Protein AF-A0A949C282-F1 (afdb_monomer)

pLDDT: mean 83.22, std 12.34, range [46.66, 95.75]

Solvent-accessible surface area (backbone atoms only — not comparable to full-atom values): 9140 Å² total; per-residue (Å²): 143,69,72,64,75,65,57,68,77,63,79,72,78,71,43,74,65,51,56,50,48,54,50,52,52,53,48,51,54,50,52,54,50,32,52,54,32,44,74,75,65,42,50,73,60,22,52,54,52,47,56,53,56,66,42,53,64,28,48,53,52,18,53,49,43,41,53,51,28,53,52,50,20,52,52,50,19,52,52,43,24,52,54,27,51,74,70,70,41,94,58,17,65,57,57,11,50,50,55,23,49,53,41,45,53,55,26,51,50,54,24,55,59,45,54,57,69,82,33,68,69,56,48,52,53,52,48,52,54,50,48,52,51,50,50,52,49,49,50,53,50,54,61,65,46,44,63,60,55,48,52,59,50,54,53,54,52,51,53,56,52,51,56,53,60,58,64,76,76,111

Sequence (170 aa):
MGVVGMLERGGVRHSVSELISIIFYWIGILVSLIIALSIVGLTIVAESLNKITLYLPNVIVAIFVLILGMFISNAIKNTVKTLAVNSGIKQGHVLGKIAETVIIIFTALIALKQLKIHAEVIEVAIAILLASAGLAFALAFGLGCSEIAGKSIYEKIEEIKKDKNYKERR

Structure (mmCIF, N/CA/C/O backbone):
data_AF-A0A949C282-F1
#
_entry.id   AF-A0A949C282-F1
#
loop_
_atom_site.group_PDB
_atom_site.id
_atom_site.type_symbol
_atom_site.label_atom_id
_atom_site.label_alt_id
_atom_site.label_comp_id
_atom_site.label_asym_id
_atom_site.label_entity_id
_atom_site.label_seq_id
_atom_site.pdbx_PDB_ins_code
_atom_site.Cartn_x
_atom_site.Cartn_y
_atom_site.Cartn_z
_atom_site.occupancy
_atom_site.B_iso_or_equiv
_atom_site.auth_seq_id
_atom_site.auth_comp_id
_atom_site.auth_asym_id
_atom_site.auth_atom_id
_atom_site.pdbx_PDB_model_num
ATOM 1 N N . MET A 1 1 ? -33.735 -2.725 -20.125 1.00 46.66 1 MET A N 1
ATOM 2 C CA . MET A 1 1 ? -32.912 -1.763 -20.892 1.00 46.66 1 MET A CA 1
ATOM 3 C C . MET A 1 1 ? -32.152 -0.893 -19.901 1.00 46.66 1 MET A C 1
ATOM 5 O O . MET A 1 1 ? -32.528 0.239 -19.646 1.00 46.66 1 MET A O 1
ATOM 9 N N . GLY A 1 2 ? -31.176 -1.479 -19.213 1.00 52.59 2 GLY A N 1
ATOM 10 C CA . GLY A 1 2 ? -30.558 -0.888 -18.028 1.00 52.59 2 GLY A CA 1
ATOM 11 C C . GLY A 1 2 ? -29.058 -1.101 -18.077 1.00 52.59 2 GLY A C 1
ATOM 12 O O . GLY A 1 2 ? -28.624 -2.137 -18.572 1.00 52.59 2 GLY A O 1
ATOM 13 N N . VAL A 1 3 ? -28.316 -0.100 -17.601 1.00 56.41 3 VAL A N 1
ATOM 14 C CA . VAL A 1 3 ? -26.859 -0.030 -17.358 1.00 56.41 3 VAL A CA 1
ATOM 15 C C . VAL A 1 3 ? -25.901 -0.319 -18.527 1.00 56.41 3 VAL A C 1
ATOM 17 O O . VAL A 1 3 ? -24.880 0.352 -18.626 1.00 56.41 3 VAL A O 1
ATOM 20 N N . VAL A 1 4 ? -26.247 -1.191 -19.476 1.00 57.72 4 VAL A N 1
ATOM 21 C CA . VAL A 1 4 ? -25.428 -1.528 -20.654 1.00 57.72 4 VAL A CA 1
ATOM 22 C C . VAL A 1 4 ? -25.311 -0.336 -21.616 1.00 57.72 4 VAL A C 1
ATOM 24 O O . VAL A 1 4 ? -24.218 -0.018 -22.070 1.00 57.72 4 VAL A O 1
ATOM 27 N N . GLY A 1 5 ? -26.402 0.410 -21.833 1.00 54.97 5 GLY A N 1
ATOM 28 C CA . GLY A 1 5 ? -26.402 1.600 -22.701 1.00 54.97 5 GLY A CA 1
ATOM 29 C C . GLY A 1 5 ? -25.785 2.862 -22.078 1.00 54.97 5 GLY A C 1
ATOM 30 O O . GLY A 1 5 ? -25.509 3.825 -22.790 1.00 54.97 5 GLY A O 1
ATOM 31 N N . MET A 1 6 ? -25.547 2.876 -20.760 1.00 49.69 6 MET A N 1
ATOM 32 C CA . MET A 1 6 ? -24.897 4.005 -20.070 1.00 49.69 6 MET A CA 1
ATOM 33 C C . MET A 1 6 ? -23.373 3.845 -19.992 1.00 49.69 6 MET A C 1
ATOM 35 O O . MET A 1 6 ? -22.675 4.832 -19.788 1.00 49.69 6 MET A O 1
ATOM 39 N N . LEU A 1 7 ? -22.853 2.636 -20.230 1.00 54.50 7 LEU A N 1
ATOM 40 C CA . LEU A 1 7 ? -21.416 2.368 -20.327 1.00 54.50 7 LEU A CA 1
ATOM 41 C C . LEU A 1 7 ? -20.855 2.633 -21.738 1.00 54.50 7 LEU A C 1
ATOM 43 O O . LEU A 1 7 ? -19.678 2.947 -21.882 1.00 54.50 7 LEU A O 1
ATOM 47 N N . GLU A 1 8 ? -21.695 2.583 -22.779 1.00 54.34 8 GLU A N 1
ATOM 48 C CA . GLU A 1 8 ? -21.297 2.853 -24.174 1.00 54.34 8 GLU A CA 1
ATOM 49 C C . GLU A 1 8 ? -21.127 4.343 -24.509 1.00 54.34 8 GLU A C 1
ATOM 51 O O . GLU A 1 8 ? -20.417 4.681 -25.452 1.00 54.34 8 GLU A O 1
ATOM 56 N N . ARG A 1 9 ? -21.719 5.252 -23.724 1.00 49.84 9 ARG A N 1
ATOM 57 C CA . ARG A 1 9 ? -21.596 6.710 -23.928 1.00 49.84 9 ARG A CA 1
ATOM 58 C C . ARG A 1 9 ? -20.381 7.336 -23.233 1.00 49.84 9 ARG A C 1
ATOM 60 O O . ARG A 1 9 ? -20.148 8.529 -23.389 1.00 49.84 9 ARG A O 1
ATOM 67 N N . GLY A 1 10 ? -19.612 6.540 -22.485 1.00 49.28 10 GLY A N 1
ATOM 68 C CA . GLY A 1 10 ? -18.433 6.984 -21.736 1.00 49.28 10 GLY A CA 1
ATOM 69 C C . GLY A 1 10 ? -17.103 6.891 -22.487 1.00 49.28 10 GLY A C 1
ATOM 70 O O . GLY A 1 10 ? -16.084 7.263 -21.920 1.00 49.28 10 GLY A O 1
ATOM 71 N N . GLY A 1 11 ? -17.073 6.382 -23.724 1.00 47.50 11 GLY A N 1
ATOM 72 C CA . GLY A 1 11 ? -15.882 6.460 -24.585 1.00 47.50 11 GLY A CA 1
ATOM 73 C C . GLY A 1 11 ? -14.621 5.738 -24.086 1.00 47.50 11 GLY A C 1
ATOM 74 O O . GLY A 1 11 ? -13.571 5.887 -24.695 1.00 47.50 11 GLY A O 1
ATOM 75 N N . VAL A 1 12 ? -14.695 4.924 -23.028 1.00 51.03 12 VAL A N 1
ATOM 76 C CA . VAL A 1 12 ? -13.593 4.052 -22.597 1.00 51.03 12 VAL A CA 1
ATOM 77 C C . VAL A 1 12 ? -13.950 2.620 -22.966 1.00 51.03 12 VAL A C 1
ATOM 79 O O . VAL A 1 12 ? -14.357 1.806 -22.143 1.00 51.03 12 VAL A O 1
ATOM 82 N N . ARG A 1 13 ? -13.829 2.330 -24.261 1.00 47.22 13 ARG A N 1
ATOM 83 C CA . ARG A 1 13 ? -13.794 0.965 -24.795 1.00 47.22 13 ARG A CA 1
ATOM 84 C C . ARG A 1 13 ? -12.382 0.541 -25.185 1.00 47.22 13 ARG A C 1
ATOM 86 O O . ARG A 1 13 ? -12.229 -0.364 -25.995 1.00 47.22 13 ARG A O 1
ATOM 93 N N . HIS A 1 14 ? -11.362 1.104 -24.540 1.00 50.97 14 HIS A N 1
ATOM 94 C CA . HIS A 1 14 ? -10.109 0.371 -24.443 1.00 50.97 14 HIS A CA 1
ATOM 95 C C . HIS A 1 14 ? -10.355 -0.817 -23.524 1.00 50.97 14 HIS A C 1
ATOM 97 O O . HIS A 1 14 ? -10.354 -0.702 -22.299 1.00 50.97 14 HIS A O 1
ATOM 103 N N . SER A 1 15 ? -10.682 -1.954 -24.139 1.00 62.25 15 SER A N 1
ATOM 104 C CA . SER A 1 15 ? -10.798 -3.228 -23.440 1.00 62.25 15 SER A CA 1
ATOM 105 C C . SER A 1 15 ? -9.529 -3.422 -22.611 1.00 62.25 15 SER A C 1
ATOM 107 O O . SER A 1 15 ? -8.447 -3.055 -23.065 1.00 62.25 15 SER A O 1
ATOM 109 N N . VAL A 1 16 ? -9.617 -4.031 -21.424 1.00 63.78 16 VAL A N 1
ATOM 110 C CA . VAL A 1 16 ? -8.419 -4.384 -20.630 1.00 63.78 16 VAL A CA 1
ATOM 111 C C . VAL A 1 16 ? -7.385 -5.109 -21.508 1.00 63.78 16 VAL A C 1
ATOM 113 O O . VAL A 1 16 ? -6.188 -4.883 -21.381 1.00 63.78 16 VAL A O 1
ATOM 116 N N . SER A 1 17 ? -7.870 -5.885 -22.484 1.00 74.12 17 SER A N 1
ATOM 117 C CA . SER A 1 17 ? -7.068 -6.523 -23.528 1.00 74.12 17 SER A CA 1
ATOM 118 C C . SER A 1 17 ? -6.282 -5.549 -24.418 1.00 74.12 17 SER A C 1
ATOM 120 O O . SER A 1 17 ? -5.132 -5.826 -24.723 1.00 74.12 17 SER A O 1
ATOM 122 N N . GLU A 1 18 ? -6.858 -4.419 -24.824 1.00 74.12 18 GLU A N 1
ATOM 123 C CA . GLU A 1 18 ? -6.206 -3.422 -25.685 1.00 74.12 18 GLU A CA 1
ATOM 124 C C . GLU A 1 18 ? -5.143 -2.624 -24.917 1.00 74.12 18 GLU A C 1
ATOM 126 O O . GLU A 1 18 ? -4.062 -2.356 -25.441 1.00 74.12 18 GLU A O 1
ATOM 131 N N . LEU A 1 19 ? -5.399 -2.341 -23.633 1.00 75.19 19 LEU A N 1
ATOM 132 C CA . LEU A 1 19 ? -4.391 -1.783 -22.727 1.00 75.19 19 LEU A CA 1
ATOM 133 C C . LEU A 1 19 ? -3.223 -2.760 -22.533 1.00 75.19 19 LEU A C 1
ATOM 135 O O . LEU A 1 19 ? -2.062 -2.370 -22.610 1.00 75.19 19 LEU A O 1
ATOM 139 N N . ILE A 1 20 ? -3.509 -4.050 -22.345 1.00 78.81 20 ILE A N 1
ATOM 140 C CA . ILE A 1 20 ? -2.466 -5.079 -22.294 1.00 78.81 20 ILE A CA 1
ATOM 141 C C . ILE A 1 20 ? -1.682 -5.115 -23.617 1.00 78.81 20 ILE A C 1
ATOM 143 O O . ILE A 1 20 ? -0.452 -5.127 -23.596 1.00 78.81 20 ILE A O 1
ATOM 147 N N . SER A 1 21 ? -2.356 -5.067 -24.768 1.00 83.38 21 SER A N 1
ATOM 148 C CA . SER A 1 21 ? -1.702 -5.111 -26.079 1.00 83.38 21 SER A CA 1
ATOM 149 C C . SER A 1 21 ? -0.778 -3.919 -26.320 1.00 83.38 21 SER A C 1
ATOM 151 O O . SER A 1 21 ? 0.345 -4.121 -26.784 1.00 83.38 21 SER A O 1
ATOM 153 N N . ILE A 1 22 ? -1.194 -2.695 -25.970 1.00 82.44 22 ILE A N 1
ATOM 154 C CA . ILE A 1 22 ? -0.337 -1.514 -26.140 1.00 82.44 22 ILE A CA 1
ATOM 155 C C . ILE A 1 22 ? 0.911 -1.608 -25.251 1.00 82.44 22 ILE A C 1
ATOM 157 O O . ILE A 1 22 ? 2.004 -1.261 -25.689 1.00 82.44 22 ILE A O 1
ATOM 161 N N . ILE A 1 23 ? 0.792 -2.170 -24.043 1.00 80.75 23 ILE A N 1
ATOM 162 C CA . ILE A 1 23 ? 1.928 -2.406 -23.141 1.00 80.75 23 ILE A CA 1
ATOM 163 C C . ILE A 1 23 ? 2.925 -3.394 -23.758 1.00 80.75 23 ILE A C 1
ATOM 165 O O . ILE A 1 23 ? 4.119 -3.101 -23.816 1.00 80.75 23 ILE A O 1
ATOM 169 N N . PHE A 1 24 ? 2.454 -4.547 -24.243 1.00 86.56 24 PHE A N 1
ATOM 170 C CA . PHE A 1 24 ? 3.326 -5.543 -24.877 1.00 86.56 24 PHE A CA 1
ATOM 171 C C . PHE A 1 24 ? 4.012 -4.995 -26.133 1.00 86.56 24 PHE A C 1
ATOM 173 O O . PHE A 1 24 ? 5.186 -5.288 -26.357 1.00 86.56 24 PHE A O 1
ATOM 180 N N . TYR A 1 25 ? 3.320 -4.161 -26.913 1.00 87.25 25 TYR A N 1
ATOM 181 C CA . TYR A 1 25 ? 3.898 -3.473 -28.067 1.00 87.25 25 TYR A CA 1
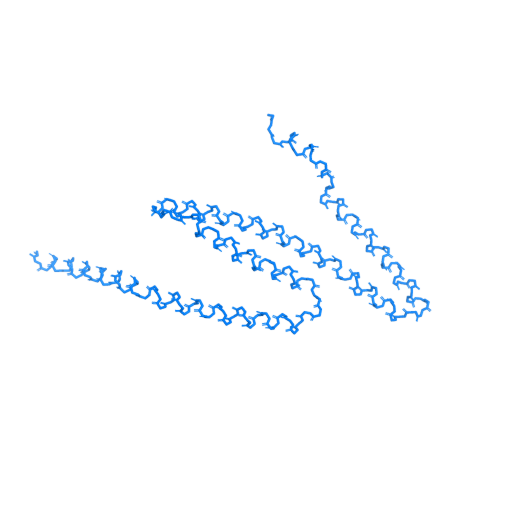ATOM 182 C C . TYR A 1 25 ? 5.075 -2.565 -27.668 1.00 87.25 25 TYR A C 1
ATOM 184 O O . TYR A 1 25 ? 6.164 -2.680 -28.233 1.00 87.25 25 TYR A O 1
ATOM 192 N N . TRP A 1 26 ? 4.899 -1.720 -26.647 1.00 84.81 26 TRP A N 1
ATOM 193 C CA . TRP A 1 26 ? 5.968 -0.850 -26.140 1.00 84.81 26 TRP A CA 1
ATOM 194 C C . TRP A 1 26 ? 7.138 -1.635 -25.533 1.00 84.81 26 TRP A C 1
ATOM 196 O O . TRP A 1 26 ? 8.294 -1.283 -25.772 1.00 84.81 26 TRP A O 1
ATOM 206 N N . ILE A 1 27 ? 6.863 -2.716 -24.792 1.00 86.62 27 ILE A N 1
ATOM 207 C CA . ILE A 1 27 ? 7.905 -3.606 -24.252 1.00 86.62 27 ILE A CA 1
ATOM 208 C C . ILE A 1 27 ? 8.701 -4.246 -25.392 1.00 86.62 27 ILE A C 1
ATOM 210 O O . ILE A 1 27 ? 9.928 -4.255 -25.339 1.00 86.62 27 ILE A O 1
ATOM 214 N N . GLY A 1 28 ? 8.032 -4.738 -26.438 1.00 89.75 28 GLY A N 1
ATOM 215 C CA . GLY A 1 28 ? 8.694 -5.327 -27.602 1.00 89.75 28 GLY A CA 1
ATOM 216 C C . GLY A 1 28 ? 9.654 -4.350 -28.286 1.00 89.75 28 GLY A C 1
ATOM 217 O O . GLY A 1 28 ? 10.797 -4.708 -28.572 1.00 89.75 28 GLY A O 1
ATOM 218 N N . ILE A 1 29 ? 9.227 -3.095 -28.469 1.00 89.50 29 ILE A N 1
ATOM 219 C CA . ILE A 1 29 ? 10.075 -2.023 -29.013 1.00 89.50 29 ILE A CA 1
ATOM 220 C C . ILE A 1 29 ? 11.295 -1.769 -28.120 1.00 89.50 29 ILE A C 1
ATOM 222 O O . ILE A 1 29 ? 12.421 -1.722 -28.616 1.00 89.50 29 ILE A O 1
ATOM 226 N N . LEU A 1 30 ? 11.093 -1.634 -26.807 1.00 88.81 30 LEU A N 1
ATOM 227 C CA . LEU A 1 30 ? 12.174 -1.400 -25.846 1.00 88.81 30 LEU A CA 1
ATOM 228 C C . LEU A 1 30 ? 13.191 -2.545 -25.831 1.00 88.81 30 LEU A C 1
ATOM 230 O O . LEU A 1 30 ? 14.393 -2.296 -25.883 1.00 88.81 30 LEU A O 1
ATOM 234 N N . VAL A 1 31 ? 12.726 -3.795 -25.811 1.00 90.31 31 VAL A N 1
ATOM 235 C CA . VAL A 1 31 ? 13.594 -4.982 -25.826 1.00 90.31 31 VAL A CA 1
ATOM 236 C C . VAL A 1 31 ? 14.406 -5.040 -27.117 1.00 90.31 31 VAL A C 1
ATOM 238 O O . VAL A 1 31 ? 15.620 -5.236 -27.064 1.00 90.31 31 VAL A O 1
ATOM 241 N N . SER A 1 32 ? 13.777 -4.798 -28.270 1.00 90.88 32 SER A N 1
ATOM 242 C CA . SER A 1 32 ? 14.487 -4.733 -29.552 1.00 90.88 32 SER A CA 1
ATOM 243 C C . SER A 1 32 ? 15.568 -3.647 -29.553 1.00 90.88 32 SER A C 1
ATOM 245 O O . SER A 1 32 ? 16.665 -3.867 -30.067 1.00 90.88 32 SER A O 1
ATOM 247 N N . LEU A 1 33 ? 15.284 -2.484 -28.960 1.00 90.44 33 LEU A N 1
ATOM 248 C CA . LEU A 1 33 ? 16.239 -1.384 -28.844 1.00 90.44 33 LEU A CA 1
ATOM 249 C C . LEU A 1 33 ? 17.414 -1.733 -27.916 1.00 90.44 33 LEU A C 1
ATOM 251 O O . LEU A 1 33 ? 18.561 -1.444 -28.249 1.00 90.44 33 LEU A O 1
ATOM 255 N N . ILE A 1 34 ? 17.152 -2.395 -26.784 1.00 89.50 34 ILE A N 1
ATOM 256 C CA . ILE A 1 34 ? 18.182 -2.873 -25.842 1.00 89.50 34 ILE A CA 1
ATOM 257 C C . ILE A 1 34 ? 19.126 -3.864 -26.526 1.00 89.50 34 ILE A C 1
ATOM 259 O O . ILE A 1 34 ? 20.341 -3.770 -26.344 1.00 89.50 34 ILE A O 1
ATOM 263 N N . ILE A 1 35 ? 18.590 -4.790 -27.327 1.00 89.69 35 ILE A N 1
ATOM 264 C CA . ILE A 1 35 ? 19.393 -5.763 -28.079 1.00 89.69 35 ILE A CA 1
ATOM 265 C C . ILE A 1 35 ? 20.274 -5.033 -29.100 1.00 89.69 35 ILE A C 1
ATOM 267 O O . ILE A 1 35 ? 21.479 -5.271 -29.140 1.00 89.69 35 ILE A O 1
ATOM 271 N N . ALA A 1 36 ? 19.709 -4.092 -29.864 1.00 90.31 36 ALA A N 1
ATOM 272 C CA . ALA A 1 36 ? 20.469 -3.294 -30.825 1.00 90.31 36 ALA A CA 1
ATOM 273 C C . ALA A 1 36 ? 21.607 -2.501 -30.152 1.00 90.31 36 ALA A C 1
ATOM 275 O O . ALA A 1 36 ? 22.747 -2.549 -30.609 1.00 90.31 36 ALA A O 1
ATOM 276 N N . LEU A 1 37 ? 21.330 -1.830 -29.030 1.00 89.88 37 LEU A N 1
ATOM 277 C CA . LEU A 1 37 ? 22.331 -1.077 -28.262 1.00 89.88 37 LEU A CA 1
ATOM 278 C C . LEU A 1 37 ? 23.409 -1.977 -27.650 1.00 89.88 37 LEU A C 1
ATOM 280 O O . LEU A 1 37 ? 24.577 -1.593 -27.616 1.00 89.88 37 LEU A O 1
ATOM 284 N N . SER A 1 38 ? 23.030 -3.177 -27.206 1.00 87.25 38 SER A N 1
ATOM 285 C CA . SER A 1 38 ? 23.972 -4.183 -26.704 1.00 87.25 38 SER A CA 1
ATOM 286 C C . SER A 1 38 ? 24.934 -4.648 -27.800 1.00 87.25 38 SER A C 1
ATOM 288 O O . SER A 1 38 ? 26.129 -4.755 -27.546 1.00 87.25 38 SER A O 1
ATOM 290 N N . ILE A 1 39 ? 24.443 -4.858 -29.028 1.00 89.69 39 ILE A N 1
ATOM 291 C CA . ILE A 1 39 ? 25.276 -5.243 -30.183 1.00 89.69 39 ILE A CA 1
ATOM 292 C C . ILE A 1 39 ? 26.242 -4.115 -30.572 1.00 89.69 39 ILE A C 1
ATOM 294 O O . ILE A 1 39 ? 27.391 -4.378 -30.914 1.00 89.69 39 ILE A O 1
ATOM 298 N N . VAL A 1 40 ? 25.801 -2.856 -30.478 1.00 91.56 40 VAL A N 1
ATOM 299 C CA . VAL A 1 40 ? 26.632 -1.662 -30.731 1.00 91.56 40 VAL A CA 1
ATOM 300 C C . VAL A 1 40 ? 27.702 -1.451 -29.640 1.00 91.56 40 VAL A C 1
ATOM 302 O O . VAL A 1 40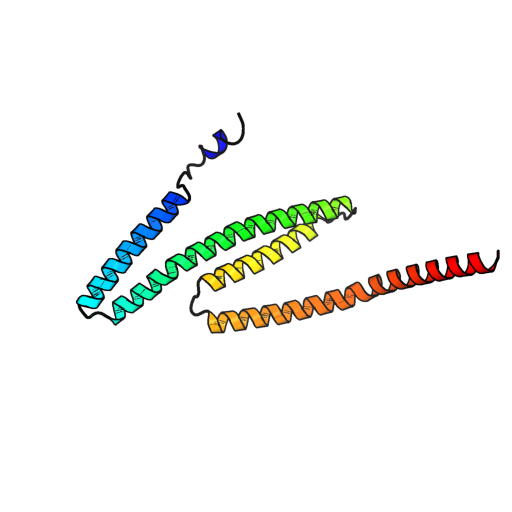 ? 28.617 -0.651 -29.820 1.00 91.56 40 VAL A O 1
ATOM 305 N N . GLY A 1 41 ? 27.634 -2.180 -28.520 1.00 87.56 41 GLY A N 1
ATOM 306 C CA . GLY A 1 41 ? 28.579 -2.069 -27.403 1.00 87.56 41 GLY A CA 1
ATOM 307 C C . GLY A 1 41 ? 28.232 -0.965 -26.398 1.00 87.56 41 GLY A C 1
ATOM 308 O O . GLY A 1 41 ? 29.046 -0.626 -25.542 1.00 87.56 41 GLY A O 1
ATOM 309 N N . LEU A 1 42 ? 27.019 -0.406 -26.463 1.00 88.88 42 LEU A N 1
ATOM 310 C CA . LEU A 1 42 ? 26.519 0.634 -25.557 1.00 88.88 42 LEU A CA 1
ATOM 311 C C . LEU A 1 42 ? 25.840 0.025 -24.315 1.00 88.88 42 LEU A C 1
ATOM 313 O O . LEU A 1 42 ? 24.693 0.330 -23.977 1.00 88.88 42 LEU A O 1
ATOM 317 N N . THR A 1 43 ? 26.559 -0.849 -23.609 1.00 84.50 43 THR A N 1
ATOM 318 C CA . THR A 1 43 ? 26.013 -1.695 -22.531 1.00 84.50 43 THR A CA 1
ATOM 319 C C . THR A 1 43 ? 25.392 -0.889 -21.386 1.00 84.50 43 THR A C 1
ATOM 321 O O . THR A 1 43 ? 24.323 -1.238 -20.896 1.00 84.50 43 THR A O 1
ATOM 324 N N . ILE A 1 44 ? 25.988 0.249 -21.013 1.00 87.12 44 ILE A N 1
ATOM 325 C CA . ILE A 1 44 ? 25.484 1.127 -19.936 1.00 87.12 44 ILE A CA 1
ATOM 326 C C . ILE A 1 44 ? 24.095 1.697 -20.275 1.00 87.12 44 ILE A C 1
ATOM 328 O O . ILE A 1 44 ? 23.204 1.785 -19.422 1.00 87.12 44 ILE A O 1
ATOM 332 N N . VAL A 1 45 ? 23.889 2.078 -21.539 1.00 87.94 45 VAL A N 1
ATOM 333 C CA . VAL A 1 45 ? 22.606 2.616 -22.012 1.00 87.94 45 VAL A CA 1
ATOM 334 C C . VAL A 1 45 ? 21.572 1.494 -22.094 1.00 87.94 45 VAL A C 1
ATOM 336 O O . VAL A 1 45 ? 20.439 1.669 -21.646 1.00 87.94 45 VAL A O 1
ATOM 339 N N . ALA A 1 46 ? 21.976 0.321 -22.591 1.00 87.69 46 ALA A N 1
ATOM 340 C CA . ALA A 1 46 ? 21.134 -0.870 -22.655 1.00 87.69 46 ALA A CA 1
ATOM 341 C C . ALA A 1 46 ? 20.645 -1.313 -21.259 1.00 87.69 46 ALA A C 1
ATOM 343 O O . ALA A 1 46 ? 19.455 -1.567 -21.076 1.00 87.69 46 ALA A O 1
ATOM 344 N N . GLU A 1 47 ? 21.519 -1.324 -20.248 1.00 87.00 47 GLU A N 1
ATOM 345 C CA . GLU A 1 47 ? 21.148 -1.625 -18.858 1.00 87.00 47 GLU A CA 1
ATOM 346 C C . GLU A 1 47 ? 20.171 -0.601 -18.268 1.00 87.00 47 GLU A C 1
ATOM 348 O O . GLU A 1 47 ? 19.220 -0.968 -17.573 1.00 87.00 47 GLU A O 1
ATOM 353 N N . SER A 1 48 ? 20.370 0.686 -18.562 1.00 86.44 48 SER A N 1
ATOM 354 C CA . SER A 1 48 ? 19.470 1.748 -18.097 1.00 86.44 48 SER A CA 1
ATOM 355 C C . SER A 1 48 ? 18.066 1.591 -18.692 1.00 86.44 48 SER A C 1
ATOM 357 O O . SER A 1 48 ? 17.068 1.677 -17.973 1.00 86.44 48 SER A O 1
ATOM 359 N N . LEU A 1 49 ? 17.976 1.273 -19.986 1.00 86.00 49 LEU A N 1
ATOM 360 C CA . LEU A 1 49 ? 16.707 0.980 -20.658 1.00 86.00 49 LEU A CA 1
ATOM 361 C C . LEU A 1 49 ? 16.055 -0.314 -20.156 1.00 86.00 49 LEU A C 1
ATOM 363 O O . LEU A 1 49 ? 14.828 -0.390 -20.062 1.00 86.00 49 LEU A O 1
ATOM 367 N N . ASN A 1 50 ? 16.848 -1.320 -19.782 1.00 87.44 50 ASN A N 1
ATOM 368 C CA . ASN A 1 50 ? 16.332 -2.557 -19.201 1.00 87.44 50 ASN A CA 1
ATOM 369 C C . ASN A 1 50 ? 15.645 -2.294 -17.849 1.00 87.44 50 ASN A C 1
ATOM 371 O O . ASN A 1 50 ? 14.523 -2.744 -17.623 1.00 87.44 50 ASN A O 1
ATOM 375 N N . LYS A 1 51 ? 16.240 -1.458 -16.985 1.00 85.94 51 LYS A N 1
ATOM 376 C CA . LYS A 1 51 ? 15.598 -1.028 -15.727 1.00 85.94 51 LYS A CA 1
ATOM 377 C C . LYS A 1 51 ? 14.249 -0.342 -15.968 1.00 85.94 51 LYS A C 1
ATOM 379 O O . LYS A 1 51 ? 13.290 -0.636 -15.259 1.00 85.94 51 LYS A O 1
ATOM 384 N N . ILE A 1 52 ? 14.155 0.521 -16.983 1.00 84.81 52 ILE A N 1
ATOM 385 C CA . ILE A 1 52 ? 12.897 1.185 -17.374 1.00 84.81 52 ILE A CA 1
ATOM 386 C C . ILE A 1 52 ? 11.871 0.159 -17.881 1.00 84.81 52 ILE A C 1
ATOM 388 O O . ILE A 1 52 ? 10.701 0.207 -17.506 1.00 84.81 52 ILE A O 1
ATOM 392 N N . THR A 1 53 ? 12.309 -0.816 -18.678 1.00 86.50 53 THR A N 1
ATOM 393 C CA . THR A 1 53 ? 11.443 -1.888 -19.195 1.00 86.50 53 THR A CA 1
ATOM 394 C C . THR A 1 53 ? 10.861 -2.734 -18.063 1.00 86.50 53 THR A C 1
ATOM 396 O O . THR A 1 53 ? 9.664 -3.006 -18.049 1.00 86.50 53 THR A O 1
ATOM 399 N N . LEU A 1 54 ? 11.675 -3.086 -17.065 1.00 84.56 54 LEU A N 1
ATOM 400 C CA . LEU A 1 54 ? 11.246 -3.838 -15.881 1.00 84.56 54 LEU A CA 1
ATOM 401 C C . LEU A 1 54 ? 10.402 -3.008 -14.898 1.00 84.56 54 LEU A C 1
ATOM 403 O O . LEU A 1 54 ? 9.733 -3.568 -14.029 1.00 84.56 54 LEU A O 1
ATOM 407 N N . TYR A 1 55 ? 10.404 -1.681 -15.031 1.00 85.81 55 TYR A N 1
ATOM 408 C CA . TYR A 1 55 ? 9.554 -0.779 -14.256 1.00 85.81 55 TYR A CA 1
ATOM 409 C C . TYR A 1 55 ? 8.111 -0.749 -14.778 1.00 85.81 55 TYR A C 1
ATOM 411 O O . TYR A 1 55 ? 7.174 -0.630 -13.990 1.00 85.81 55 TYR A O 1
ATOM 419 N N . LEU A 1 56 ? 7.910 -0.918 -16.089 1.00 86.19 56 LEU A N 1
ATOM 420 C CA . LEU A 1 56 ? 6.592 -0.853 -16.732 1.00 86.19 56 LEU A CA 1
ATOM 421 C C . LEU A 1 56 ? 5.562 -1.837 -16.129 1.00 86.19 56 LEU A C 1
ATOM 423 O O . LEU A 1 56 ? 4.470 -1.391 -15.767 1.00 86.19 56 LEU A O 1
ATOM 427 N N . PRO A 1 57 ? 5.889 -3.133 -15.918 1.00 83.75 57 PRO A N 1
ATOM 428 C CA . PRO A 1 57 ? 5.004 -4.082 -15.238 1.00 83.75 57 PRO A CA 1
ATOM 429 C C . PRO A 1 57 ? 4.598 -3.625 -13.837 1.00 83.75 57 PRO A C 1
ATOM 431 O O . PRO A 1 57 ? 3.448 -3.773 -13.430 1.00 83.75 57 PRO A O 1
ATOM 434 N N . ASN A 1 58 ? 5.530 -3.024 -13.098 1.00 88.44 58 ASN A N 1
ATOM 435 C CA . ASN A 1 58 ? 5.279 -2.566 -11.739 1.00 88.44 58 ASN A CA 1
ATOM 436 C C . ASN A 1 58 ? 4.294 -1.394 -11.693 1.00 88.44 58 ASN A C 1
ATOM 438 O O . ASN A 1 58 ? 3.416 -1.373 -10.834 1.00 88.44 58 ASN A O 1
ATOM 442 N N . VAL A 1 59 ? 4.380 -0.456 -12.639 1.00 88.81 59 VAL A N 1
ATOM 443 C CA . VAL A 1 59 ? 3.416 0.654 -12.750 1.00 88.81 59 VAL A CA 1
ATOM 444 C C . VAL A 1 59 ? 1.995 0.124 -12.924 1.00 88.81 59 VAL A C 1
ATOM 446 O O . VAL A 1 59 ? 1.066 0.618 -12.288 1.00 88.81 59 VAL A O 1
ATOM 449 N N . ILE A 1 60 ? 1.824 -0.919 -13.737 1.00 87.38 60 ILE A N 1
ATOM 450 C CA . ILE A 1 60 ? 0.517 -1.540 -13.980 1.00 87.38 60 ILE A CA 1
ATOM 451 C C . ILE A 1 60 ? -0.030 -2.146 -12.693 1.00 87.38 60 ILE A C 1
ATOM 453 O O . ILE A 1 60 ? -1.177 -1.889 -12.333 1.00 87.38 60 ILE A O 1
ATOM 457 N N . VAL A 1 61 ? 0.798 -2.904 -11.971 1.00 91.25 61 VAL A N 1
ATOM 458 C CA . VAL A 1 61 ? 0.408 -3.478 -10.679 1.00 91.25 61 VAL A CA 1
ATOM 459 C C . VAL A 1 61 ? 0.056 -2.370 -9.679 1.00 91.25 61 VAL A C 1
ATOM 461 O O . VAL A 1 61 ? -0.944 -2.493 -8.980 1.00 91.25 61 VAL A O 1
ATOM 464 N N . ALA A 1 62 ? 0.794 -1.256 -9.649 1.00 91.62 62 ALA A N 1
ATOM 465 C CA . ALA A 1 62 ? 0.507 -0.128 -8.763 1.00 91.62 62 ALA A CA 1
ATOM 466 C C . ALA A 1 62 ? -0.862 0.505 -9.061 1.00 91.62 62 ALA A C 1
ATOM 468 O O . ALA A 1 62 ? -1.669 0.701 -8.153 1.00 91.62 62 ALA A O 1
ATOM 469 N N . ILE A 1 63 ? -1.153 0.773 -10.338 1.00 91.12 63 ILE A N 1
ATOM 470 C CA . ILE A 1 63 ? -2.451 1.300 -10.782 1.00 91.12 63 ILE A CA 1
ATOM 471 C C . ILE A 1 63 ? -3.569 0.312 -10.441 1.00 91.12 63 ILE A C 1
ATOM 473 O O . ILE A 1 63 ? -4.607 0.705 -9.912 1.00 91.12 63 ILE A O 1
ATOM 477 N N . PHE A 1 64 ? -3.351 -0.977 -10.699 1.00 91.94 64 PHE A N 1
ATOM 478 C CA . PHE A 1 64 ? -4.320 -2.023 -10.403 1.00 91.94 64 PHE A CA 1
ATOM 479 C C . PHE A 1 64 ? -4.636 -2.100 -8.905 1.00 91.94 64 PHE A C 1
ATOM 481 O O . PHE A 1 64 ? -5.805 -2.123 -8.521 1.00 91.94 64 PHE A O 1
ATOM 488 N N . VAL A 1 65 ? -3.610 -2.053 -8.051 1.00 94.38 65 VAL A N 1
ATOM 489 C CA . VAL A 1 65 ? -3.769 -2.000 -6.592 1.00 94.38 65 VAL A CA 1
ATOM 490 C C . VAL A 1 65 ? -4.525 -0.744 -6.162 1.00 94.38 65 VAL A C 1
ATOM 492 O O . VAL A 1 65 ? -5.414 -0.855 -5.325 1.00 94.38 65 VAL A O 1
ATOM 495 N N . LEU A 1 66 ? -4.243 0.431 -6.737 1.00 94.50 66 LEU A N 1
ATOM 496 C CA . LEU A 1 66 ? -4.988 1.658 -6.426 1.00 94.50 66 LEU A CA 1
ATOM 497 C C . LEU A 1 66 ? -6.473 1.535 -6.773 1.00 94.50 66 LEU A C 1
ATOM 499 O O . LEU A 1 66 ? -7.322 1.901 -5.960 1.00 94.50 66 LEU A O 1
ATOM 503 N N . ILE A 1 67 ? -6.793 1.003 -7.955 1.00 92.25 67 ILE A N 1
ATOM 504 C CA . ILE A 1 67 ? -8.178 0.782 -8.389 1.00 92.25 67 ILE A CA 1
ATOM 505 C C . ILE A 1 67 ? -8.878 -0.192 -7.436 1.00 92.25 67 ILE A C 1
ATOM 507 O O . ILE A 1 67 ? -9.965 0.105 -6.934 1.00 92.25 67 ILE A O 1
ATOM 511 N N . LEU A 1 68 ? -8.243 -1.330 -7.140 1.00 93.62 68 LEU A N 1
ATOM 512 C CA . LEU A 1 68 ? -8.793 -2.321 -6.219 1.00 93.62 68 LEU A CA 1
ATOM 513 C C . LEU A 1 68 ? -8.964 -1.765 -4.807 1.00 93.62 68 LEU A C 1
ATOM 515 O O . LEU A 1 68 ? -10.011 -1.959 -4.196 1.00 93.62 68 LEU A O 1
ATOM 519 N N . GLY A 1 69 ? -7.977 -1.047 -4.282 1.00 93.62 69 GLY A N 1
ATOM 520 C CA . GLY A 1 69 ? -8.051 -0.480 -2.942 1.00 93.62 69 GLY A CA 1
ATOM 521 C C . GLY A 1 69 ? -9.087 0.633 -2.830 1.00 93.62 69 GLY A C 1
ATOM 522 O O . GLY A 1 69 ? -9.784 0.700 -1.822 1.00 93.62 69 GLY A O 1
ATOM 523 N N . MET A 1 70 ? -9.292 1.443 -3.875 1.00 92.25 70 MET A N 1
ATOM 524 C CA . MET A 1 70 ? -10.420 2.381 -3.933 1.00 92.25 70 MET A CA 1
ATOM 525 C C . MET A 1 70 ? -11.766 1.650 -3.903 1.00 92.25 70 MET A C 1
ATOM 527 O O . MET A 1 70 ? -12.679 2.067 -3.187 1.00 92.25 70 MET A O 1
ATOM 531 N N . PHE A 1 71 ? -11.901 0.547 -4.640 1.00 93.25 71 PHE A N 1
ATOM 532 C CA . PHE A 1 71 ? -13.120 -0.259 -4.624 1.00 93.25 71 PHE A CA 1
ATOM 533 C C . PHE A 1 71 ? -13.384 -0.867 -3.236 1.00 93.25 71 PHE A C 1
ATOM 535 O O . PHE A 1 71 ? -14.470 -0.700 -2.679 1.00 93.25 71 PHE A O 1
ATOM 542 N N . ILE A 1 72 ? -12.368 -1.500 -2.641 1.00 93.88 72 ILE A N 1
ATOM 543 C CA . ILE A 1 72 ? -12.441 -2.118 -1.308 1.00 93.88 72 ILE A CA 1
ATOM 544 C C . ILE A 1 72 ? -12.728 -1.067 -0.231 1.00 93.88 72 ILE A C 1
ATOM 546 O O . ILE A 1 72 ? -13.567 -1.289 0.639 1.00 93.88 72 ILE A O 1
ATOM 550 N N . SER A 1 73 ? -12.080 0.095 -0.303 1.00 93.38 73 SER A N 1
ATOM 551 C CA . SER A 1 73 ? -12.270 1.186 0.652 1.00 93.38 73 SER A CA 1
ATOM 552 C C . SER A 1 73 ? -13.716 1.693 0.666 1.00 93.38 73 SER A C 1
ATOM 554 O O . SER A 1 73 ? -14.335 1.804 1.728 1.00 93.38 73 SER A O 1
ATOM 556 N N . ASN A 1 74 ? -14.304 1.896 -0.517 1.00 91.19 74 ASN A N 1
ATOM 557 C CA . ASN A 1 74 ? -15.709 2.282 -0.645 1.00 91.19 74 ASN A CA 1
ATOM 558 C C . ASN A 1 74 ? -16.664 1.190 -0.141 1.00 91.19 74 ASN A C 1
ATOM 560 O O . ASN A 1 74 ? -17.649 1.495 0.539 1.00 91.19 74 ASN A O 1
ATOM 564 N N . ALA A 1 75 ? -16.373 -0.080 -0.435 1.00 9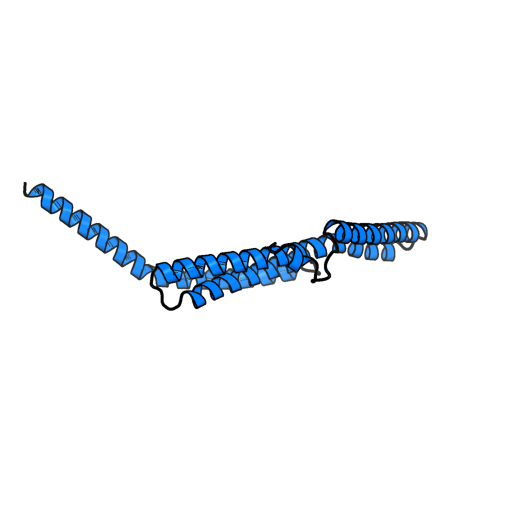2.62 75 ALA A N 1
ATOM 565 C CA . ALA A 1 75 ? -17.165 -1.200 0.062 1.00 92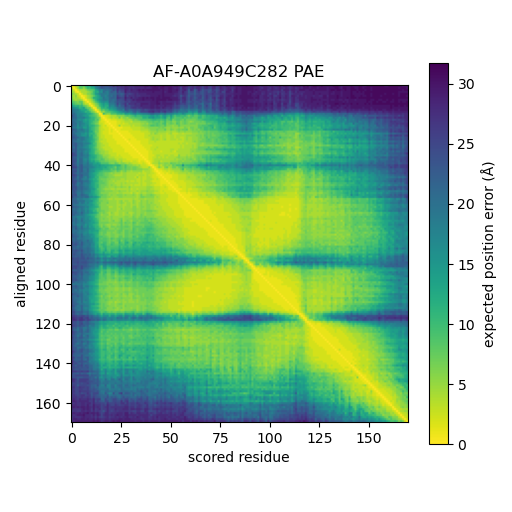.62 75 ALA A CA 1
ATOM 566 C C . ALA A 1 75 ? -17.152 -1.249 1.600 1.00 92.62 75 ALA A C 1
ATOM 568 O O . ALA A 1 75 ? -18.212 -1.311 2.225 1.00 92.62 75 ALA A O 1
ATOM 569 N N . ILE A 1 76 ? -15.973 -1.136 2.221 1.00 94.06 76 ILE A N 1
ATOM 570 C CA . ILE A 1 76 ? -15.832 -1.155 3.682 1.00 94.06 76 ILE A CA 1
ATOM 571 C C . ILE A 1 76 ? -16.517 0.052 4.319 1.00 94.06 76 ILE A C 1
ATOM 573 O O . ILE A 1 76 ? -17.258 -0.116 5.287 1.00 94.06 76 ILE A O 1
ATOM 577 N N . LYS A 1 77 ? -16.357 1.255 3.762 1.00 92.19 77 LYS A N 1
ATOM 578 C CA . LYS A 1 77 ? -17.068 2.453 4.226 1.00 92.19 77 LYS A CA 1
ATOM 579 C C . LYS A 1 77 ? -18.573 2.248 4.296 1.00 92.19 77 LYS A C 1
ATOM 581 O O . LYS A 1 77 ? -19.194 2.607 5.297 1.00 92.19 77 LYS A O 1
ATOM 586 N N . ASN A 1 78 ? -19.159 1.692 3.237 1.00 90.06 78 ASN A N 1
ATOM 587 C CA . ASN A 1 78 ? -20.596 1.467 3.164 1.00 90.06 78 ASN A CA 1
ATOM 588 C C . ASN A 1 78 ? -21.044 0.404 4.168 1.00 90.06 78 ASN A C 1
ATOM 590 O O . ASN A 1 78 ? -22.044 0.608 4.853 1.00 90.06 78 ASN A O 1
ATOM 594 N N . THR A 1 79 ? -20.281 -0.679 4.318 1.00 92.62 79 THR A N 1
ATOM 595 C CA . THR A 1 79 ? -20.537 -1.708 5.334 1.00 92.62 79 THR A CA 1
ATOM 596 C C . THR A 1 79 ? -20.501 -1.115 6.742 1.00 92.62 79 THR A C 1
ATOM 598 O O . THR A 1 79 ? -21.464 -1.258 7.492 1.00 92.62 79 THR A O 1
ATOM 601 N N . VAL A 1 80 ? -19.446 -0.371 7.087 1.00 91.75 80 VAL A N 1
ATOM 602 C CA . VAL A 1 80 ? -19.293 0.267 8.405 1.00 91.75 80 VAL A CA 1
ATOM 603 C C . VAL A 1 80 ? -20.409 1.277 8.663 1.00 91.75 80 VAL A C 1
ATOM 605 O O . VAL A 1 80 ? -20.986 1.290 9.749 1.00 91.75 80 VAL A O 1
ATOM 608 N N . LYS A 1 81 ? -20.768 2.091 7.663 1.00 89.81 81 LYS A N 1
ATOM 609 C CA . LYS A 1 81 ? -21.878 3.044 7.769 1.00 89.81 81 LYS A CA 1
ATOM 610 C C . LYS A 1 81 ? -23.198 2.328 8.065 1.00 89.81 81 LYS A C 1
ATOM 612 O O . LYS A 1 81 ? -23.921 2.759 8.958 1.00 89.81 81 LYS A O 1
ATOM 617 N N . THR A 1 82 ? -23.504 1.251 7.343 1.00 87.81 82 THR A N 1
ATOM 618 C CA . THR A 1 82 ? -24.738 0.473 7.533 1.00 87.81 82 THR A CA 1
ATOM 619 C C . THR A 1 82 ? -24.790 -0.160 8.920 1.00 87.81 82 THR A C 1
ATOM 621 O O . THR A 1 82 ? -25.799 -0.036 9.609 1.00 87.81 82 THR A O 1
ATOM 624 N N . LEU A 1 83 ? -23.689 -0.766 9.373 1.00 88.44 83 LEU A N 1
ATOM 625 C CA . LEU A 1 83 ? -23.596 -1.345 10.715 1.00 88.44 83 LEU A CA 1
ATOM 626 C C . LEU A 1 83 ? -23.790 -0.284 11.805 1.00 88.44 83 LEU A C 1
ATOM 628 O O . LEU A 1 83 ? -24.562 -0.489 12.734 1.00 88.44 83 LEU A O 1
ATOM 632 N N . ALA A 1 84 ? -23.147 0.875 11.672 1.00 87.00 84 ALA A N 1
ATOM 633 C CA . ALA A 1 84 ? -23.242 1.937 12.666 1.00 87.00 84 ALA A CA 1
ATOM 634 C C . ALA A 1 84 ? -24.650 2.552 12.752 1.00 87.00 84 ALA A C 1
ATOM 636 O O . ALA A 1 84 ? -25.119 2.850 13.850 1.00 87.00 84 ALA A O 1
ATOM 637 N N . VAL A 1 85 ? -25.340 2.707 11.617 1.00 84.44 85 VAL A N 1
ATOM 638 C CA . VAL A 1 85 ? -26.739 3.167 11.594 1.00 84.44 85 VAL A CA 1
ATOM 639 C C . VAL A 1 85 ? -27.663 2.132 12.242 1.00 84.44 85 VAL A C 1
ATOM 641 O O . VAL A 1 85 ? -28.495 2.508 13.065 1.00 84.44 85 VAL A O 1
ATOM 644 N N . ASN A 1 86 ? -27.481 0.842 11.941 1.00 84.94 86 ASN A N 1
ATOM 645 C CA . ASN A 1 86 ? -28.270 -0.239 12.542 1.00 84.94 86 ASN A CA 1
ATOM 646 C C . ASN A 1 86 ? -28.067 -0.351 14.063 1.00 84.94 86 ASN A C 1
ATOM 648 O O . ASN A 1 86 ? -29.002 -0.694 14.778 1.00 84.94 86 ASN A O 1
ATOM 652 N N . SER A 1 87 ? -26.882 -0.006 14.569 1.00 81.94 87 SER A N 1
ATOM 653 C CA . SER A 1 87 ? -26.576 0.013 16.007 1.00 81.94 87 SER A CA 1
ATOM 654 C C . SER A 1 87 ? -26.992 1.308 16.725 1.00 81.94 87 SER A C 1
ATOM 656 O O . SER A 1 87 ? -26.612 1.518 17.875 1.00 81.94 87 SER A O 1
ATOM 658 N N . GLY A 1 88 ? -27.733 2.211 16.071 1.00 78.31 88 GLY A N 1
ATOM 659 C CA . GLY A 1 88 ? -28.217 3.459 16.679 1.00 78.31 88 GLY A CA 1
ATOM 660 C C . GLY A 1 88 ? -27.151 4.550 16.860 1.00 78.31 88 GLY A C 1
ATOM 661 O O . GLY A 1 88 ? -27.398 5.557 17.528 1.00 78.31 88 GLY A O 1
ATOM 662 N N . ILE A 1 89 ? -25.967 4.398 16.255 1.00 78.88 89 ILE A N 1
ATOM 663 C CA . ILE A 1 89 ? -24.883 5.382 16.350 1.00 78.88 89 ILE A CA 1
ATOM 664 C C . ILE A 1 89 ? -25.175 6.538 15.386 1.00 78.88 89 ILE A C 1
ATOM 666 O O . ILE A 1 89 ? -25.017 6.420 14.168 1.00 78.88 89 ILE A O 1
ATOM 670 N N . LYS A 1 90 ? -25.534 7.707 15.936 1.00 71.50 90 LYS A N 1
ATOM 671 C CA . LYS A 1 90 ? -25.860 8.931 15.167 1.00 71.50 90 LYS A CA 1
ATOM 672 C C . LYS A 1 90 ? -24.739 9.408 14.222 1.00 71.50 90 LYS A C 1
ATOM 674 O O . LYS A 1 90 ? -25.015 10.157 13.292 1.00 71.50 90 LYS A O 1
ATOM 679 N N . GLN A 1 91 ? -23.491 8.974 14.424 1.00 76.12 91 GLN A N 1
ATOM 680 C CA . GLN A 1 91 ? -22.309 9.372 13.638 1.00 76.12 91 GLN A CA 1
ATOM 681 C C . GLN A 1 91 ? -21.679 8.233 12.813 1.00 76.12 91 GLN A C 1
ATOM 683 O O . GLN A 1 91 ? -20.481 8.254 12.528 1.00 76.12 91 GLN A O 1
ATOM 688 N N . GLY A 1 92 ? -22.468 7.260 12.346 1.00 78.50 92 GLY A N 1
ATOM 689 C CA . GLY A 1 92 ? -21.960 6.169 11.497 1.00 78.50 92 GLY A CA 1
ATOM 690 C C . GLY A 1 92 ? -21.225 6.608 10.220 1.00 78.50 92 GLY A C 1
ATOM 691 O O . GLY A 1 92 ? -20.371 5.885 9.709 1.00 78.50 92 GLY A O 1
ATOM 692 N N . HIS A 1 93 ? -21.490 7.824 9.732 1.00 81.88 93 HIS A N 1
ATOM 693 C CA . HIS A 1 93 ? -20.763 8.401 8.600 1.00 81.88 93 HIS A CA 1
ATOM 694 C C . HIS A 1 93 ? -19.282 8.668 8.913 1.00 81.88 93 HIS A C 1
ATOM 696 O O . HIS A 1 93 ? -18.431 8.427 8.059 1.00 81.88 93 HIS A O 1
ATOM 702 N N . VAL A 1 94 ? -18.970 9.141 10.125 1.00 87.19 94 VAL A N 1
ATOM 703 C CA . VAL A 1 94 ? -17.597 9.478 10.534 1.00 87.19 94 VAL A CA 1
ATOM 704 C C . VAL A 1 94 ? -16.766 8.206 10.677 1.00 87.19 94 VAL A C 1
ATOM 706 O O . VAL A 1 94 ? -15.671 8.135 10.129 1.00 87.19 94 VAL A O 1
ATOM 709 N N . LEU A 1 95 ? -17.318 7.163 11.308 1.00 87.69 95 LEU A N 1
ATOM 710 C CA . LEU A 1 95 ? -16.659 5.856 11.424 1.00 87.69 95 LEU A CA 1
ATOM 711 C C . LEU A 1 95 ? -16.343 5.243 10.054 1.00 87.69 95 LEU A C 1
ATOM 713 O O . LEU A 1 95 ? -15.223 4.790 9.823 1.00 87.69 95 LEU A O 1
ATOM 717 N N . GLY A 1 96 ? -17.306 5.274 9.125 1.00 89.25 96 GLY A N 1
ATOM 718 C CA . GLY A 1 96 ? -17.091 4.779 7.764 1.00 89.25 96 GLY A CA 1
ATOM 719 C C . GLY A 1 96 ? -16.005 5.559 7.017 1.00 89.25 96 GLY A C 1
ATOM 720 O O . GLY A 1 96 ? -15.171 4.957 6.348 1.00 89.25 96 GLY A O 1
ATOM 721 N N . LYS A 1 97 ? -15.973 6.890 7.174 1.00 90.88 97 LYS A N 1
ATOM 722 C CA . LYS A 1 97 ? -14.935 7.777 6.616 1.00 90.88 97 LYS A CA 1
ATOM 723 C C . LYS A 1 97 ? -13.545 7.503 7.193 1.00 90.88 97 LYS A C 1
ATOM 725 O O . LYS A 1 97 ? -12.569 7.536 6.446 1.00 90.88 97 LYS A O 1
ATOM 730 N N . ILE A 1 98 ? -13.436 7.237 8.495 1.00 90.88 98 ILE A N 1
ATOM 731 C CA . ILE A 1 98 ? -12.157 6.889 9.131 1.00 90.88 98 ILE A CA 1
ATOM 732 C C . ILE A 1 98 ? -11.637 5.571 8.548 1.00 90.88 98 ILE A C 1
ATOM 734 O O . ILE A 1 98 ? -10.500 5.526 8.083 1.00 90.88 98 ILE A O 1
ATOM 738 N N . ALA A 1 99 ? -12.480 4.535 8.487 1.00 91.94 99 ALA A N 1
ATOM 739 C CA . ALA A 1 99 ? -12.110 3.244 7.906 1.00 91.94 99 ALA A CA 1
ATOM 740 C C . ALA A 1 99 ? -11.679 3.372 6.432 1.00 91.94 99 ALA A C 1
ATOM 742 O O . ALA A 1 99 ? -10.629 2.859 6.049 1.00 91.94 99 ALA A O 1
ATOM 743 N N . GLU A 1 100 ? -12.446 4.119 5.630 1.00 92.62 100 GLU A N 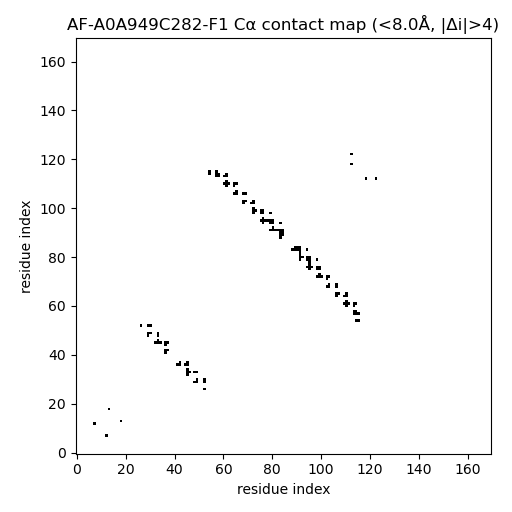1
ATOM 744 C CA . GLU A 1 100 ? -12.120 4.439 4.231 1.00 92.62 100 GLU A CA 1
ATOM 745 C C . GLU A 1 100 ? -10.725 5.064 4.104 1.00 92.62 100 GLU A C 1
ATOM 747 O O . GLU A 1 100 ? -9.903 4.639 3.289 1.00 92.62 100 GLU A O 1
ATOM 752 N N . THR A 1 101 ? -10.457 6.072 4.938 1.00 92.56 101 THR A N 1
ATOM 753 C CA . THR A 1 101 ? -9.216 6.850 4.907 1.00 92.56 101 THR A CA 1
ATOM 754 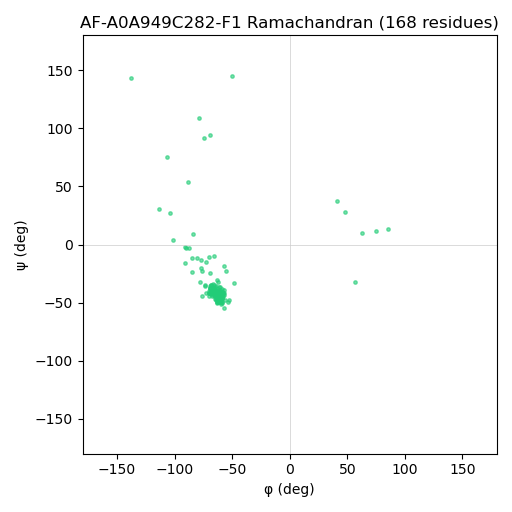C C . THR A 1 101 ? -8.018 5.978 5.255 1.00 92.56 101 THR A C 1
ATOM 756 O O . THR A 1 101 ? -7.007 6.031 4.559 1.00 92.56 101 THR A O 1
ATOM 759 N N . VAL A 1 102 ? -8.143 5.126 6.277 1.00 91.75 102 VAL A N 1
ATOM 760 C CA . VAL A 1 102 ? -7.089 4.172 6.645 1.00 91.75 102 VAL A CA 1
ATOM 761 C C . VAL A 1 102 ? -6.774 3.252 5.465 1.00 91.75 102 VAL A C 1
ATOM 763 O O . VAL A 1 102 ? -5.617 3.143 5.069 1.00 91.75 102 VAL A O 1
ATOM 766 N N . ILE A 1 103 ? -7.786 2.651 4.833 1.00 94.31 103 ILE A N 1
ATOM 767 C CA . ILE A 1 103 ? -7.574 1.730 3.705 1.00 94.31 103 ILE A CA 1
ATOM 768 C C . ILE A 1 103 ? -6.926 2.439 2.512 1.00 94.31 103 ILE A C 1
ATOM 770 O O . ILE A 1 103 ? -6.031 1.874 1.883 1.00 94.31 103 ILE A O 1
ATOM 774 N N . ILE A 1 104 ? -7.339 3.672 2.202 1.00 93.81 104 ILE A N 1
ATOM 775 C CA . ILE A 1 104 ? -6.745 4.457 1.109 1.00 93.81 104 ILE A CA 1
ATOM 776 C C . ILE A 1 104 ? -5.269 4.742 1.387 1.00 93.81 104 ILE A C 1
ATOM 778 O O . ILE A 1 104 ? -4.451 4.558 0.489 1.00 93.81 104 ILE A O 1
ATOM 782 N N . ILE A 1 105 ? -4.916 5.128 2.618 1.00 91.06 105 ILE A N 1
ATOM 783 C CA . ILE A 1 105 ? -3.519 5.358 3.010 1.00 91.06 105 ILE A CA 1
ATOM 784 C C . ILE A 1 105 ? -2.699 4.079 2.808 1.00 91.06 105 ILE A C 1
ATOM 786 O O . ILE A 1 105 ? -1.678 4.111 2.126 1.00 91.06 105 ILE A O 1
ATOM 790 N N . PHE A 1 106 ? -3.164 2.935 3.317 1.00 90.56 106 PHE A N 1
ATOM 791 C CA . PHE A 1 106 ? -2.473 1.653 3.131 1.00 90.56 106 PHE A CA 1
ATOM 792 C C . PHE A 1 106 ? -2.353 1.251 1.657 1.00 90.56 106 PHE A C 1
ATOM 794 O O . PHE A 1 106 ? -1.292 0.810 1.221 1.00 90.56 106 PHE A O 1
ATOM 801 N N . THR A 1 107 ? -3.407 1.448 0.869 1.00 93.88 107 THR A N 1
ATOM 802 C CA . THR A 1 107 ? -3.392 1.164 -0.572 1.00 93.88 107 THR A CA 1
ATOM 803 C C . THR A 1 107 ? -2.360 2.032 -1.289 1.00 93.88 107 THR A C 1
ATOM 805 O O . THR A 1 107 ? -1.579 1.522 -2.092 1.00 93.88 107 THR A O 1
ATOM 808 N N . ALA A 1 108 ? -2.323 3.331 -0.984 1.00 90.44 108 ALA A N 1
ATOM 809 C CA . ALA A 1 108 ? -1.356 4.257 -1.560 1.00 90.44 108 ALA A CA 1
ATOM 810 C C . ALA A 1 108 ? 0.081 3.838 -1.227 1.00 90.44 108 ALA A C 1
ATOM 812 O O . ALA A 1 108 ? 0.940 3.850 -2.104 1.00 90.44 108 ALA A O 1
ATOM 813 N N . LEU A 1 109 ? 0.332 3.385 0.004 1.00 87.94 109 LEU A N 1
ATOM 814 C CA . LEU A 1 109 ? 1.635 2.855 0.400 1.00 87.94 109 LEU A CA 1
ATOM 815 C C . LEU A 1 109 ? 2.020 1.621 -0.416 1.00 87.94 109 LEU A C 1
ATOM 817 O O . LEU A 1 109 ? 3.118 1.579 -0.957 1.00 87.94 109 LEU A O 1
ATOM 821 N N . ILE A 1 110 ? 1.126 0.639 -0.563 1.00 89.75 110 ILE A N 1
ATOM 822 C CA . ILE A 1 110 ? 1.400 -0.567 -1.363 1.00 89.75 110 ILE A CA 1
ATOM 823 C C . ILE A 1 110 ? 1.700 -0.195 -2.824 1.00 89.75 110 ILE A C 1
ATOM 825 O O . ILE A 1 110 ? 2.647 -0.717 -3.411 1.00 89.75 110 ILE A O 1
ATOM 829 N N . ALA A 1 111 ? 0.948 0.746 -3.399 1.00 90.06 111 ALA A N 1
ATOM 830 C CA . ALA A 1 111 ? 1.190 1.235 -4.754 1.00 90.06 111 ALA A CA 1
ATOM 831 C C . ALA A 1 111 ? 2.559 1.928 -4.890 1.00 90.06 111 ALA A C 1
ATOM 833 O O . ALA A 1 111 ? 3.284 1.680 -5.854 1.00 90.06 111 ALA A O 1
ATOM 834 N N . LEU A 1 112 ? 2.949 2.742 -3.903 1.00 87.38 112 LEU A N 1
ATOM 835 C CA . LEU A 1 112 ? 4.273 3.370 -3.846 1.00 87.38 112 LEU A CA 1
ATOM 836 C C . LEU A 1 112 ? 5.399 2.332 -3.748 1.00 87.38 112 LEU A C 1
ATOM 838 O O . LEU A 1 112 ? 6.412 2.475 -4.430 1.00 87.38 112 LEU A O 1
ATOM 842 N N . LYS A 1 113 ? 5.216 1.261 -2.963 1.00 85.81 113 LYS A N 1
ATOM 843 C CA . LYS A 1 113 ? 6.186 0.154 -2.883 1.00 85.81 113 LYS A CA 1
ATOM 844 C C . LYS A 1 113 ? 6.372 -0.525 -4.233 1.00 85.81 113 LYS A C 1
ATOM 846 O O . LYS A 1 113 ? 7.500 -0.801 -4.638 1.00 85.81 113 LYS A O 1
ATOM 851 N N . GLN A 1 114 ? 5.275 -0.755 -4.953 1.00 87.75 114 GLN A N 1
ATOM 852 C CA . GLN A 1 114 ? 5.334 -1.376 -6.269 1.00 87.75 114 GLN A CA 1
ATOM 853 C C . GLN A 1 114 ? 6.156 -0.529 -7.247 1.00 87.75 114 GLN A C 1
ATOM 855 O O . GLN A 1 114 ? 6.931 -1.081 -8.020 1.00 87.75 114 GLN A O 1
ATOM 860 N N . LEU A 1 115 ? 6.067 0.801 -7.162 1.00 86.12 115 LEU A N 1
ATOM 861 C CA . LEU A 1 115 ? 6.848 1.710 -7.999 1.00 86.12 115 LEU A CA 1
ATOM 862 C C . LEU A 1 115 ? 8.364 1.652 -7.734 1.00 86.12 115 LEU A C 1
ATOM 864 O O . LEU A 1 115 ? 9.092 2.200 -8.533 1.00 86.12 115 LEU A O 1
ATOM 868 N N . LYS A 1 116 ? 8.901 0.990 -6.698 1.00 77.06 116 LYS A N 1
ATOM 869 C CA . LYS A 1 116 ? 10.358 0.722 -6.550 1.00 77.06 116 LYS A CA 1
ATOM 870 C C . LYS A 1 116 ? 11.311 1.925 -6.776 1.00 77.06 116 LYS A C 1
ATOM 872 O O . LYS A 1 116 ? 12.468 1.738 -7.157 1.00 77.06 116 LYS A O 1
ATOM 877 N N . ILE A 1 117 ? 10.886 3.165 -6.531 1.00 69.88 117 ILE A N 1
ATOM 878 C CA . ILE A 1 117 ? 11.730 4.359 -6.724 1.00 69.88 117 ILE A CA 1
ATOM 879 C C . ILE A 1 117 ? 12.755 4.439 -5.583 1.00 69.88 117 ILE A C 1
ATOM 881 O O . ILE A 1 117 ? 12.435 4.989 -4.536 1.00 69.88 117 ILE A O 1
ATOM 885 N N . HIS A 1 118 ? 13.956 3.857 -5.763 1.00 56.62 118 HIS A N 1
ATOM 886 C CA . HIS A 1 118 ? 15.068 3.841 -4.781 1.00 56.62 118 HIS A CA 1
ATOM 887 C C . HIS A 1 118 ? 14.591 3.604 -3.338 1.00 56.62 118 HIS A C 1
ATOM 889 O O . HIS A 1 118 ? 15.049 4.219 -2.375 1.00 56.62 118 HIS A O 1
ATOM 895 N N . ALA A 1 119 ? 13.585 2.738 -3.225 1.00 63.66 119 ALA A N 1
ATOM 896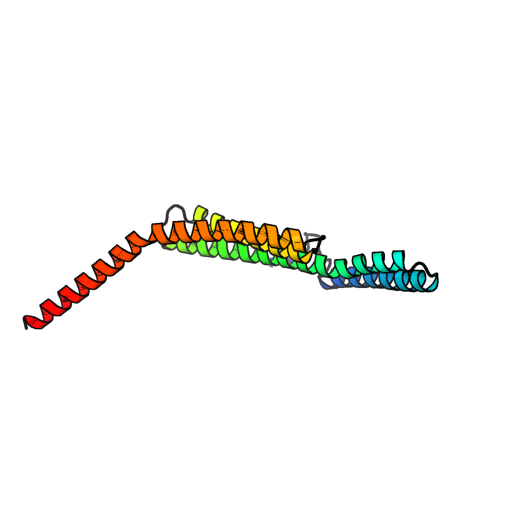 C CA . ALA A 1 119 ? 12.624 2.828 -2.147 1.00 63.66 119 ALA A CA 1
ATOM 897 C C . ALA A 1 119 ? 13.043 2.036 -0.920 1.00 63.66 119 ALA A C 1
ATOM 899 O O . ALA A 1 119 ? 12.333 2.108 0.057 1.00 63.66 119 ALA A O 1
ATOM 900 N N . GLU A 1 120 ? 14.150 1.296 -0.917 1.00 75.31 120 GLU A N 1
ATOM 901 C CA . GLU A 1 120 ? 14.438 0.375 0.190 1.00 75.31 120 GLU A CA 1
ATOM 902 C C . GLU A 1 120 ? 14.665 1.119 1.519 1.00 75.31 120 GLU A C 1
ATOM 904 O O . GLU A 1 120 ? 14.027 0.818 2.526 1.00 75.31 120 GLU A O 1
ATOM 909 N N . VAL A 1 121 ? 15.473 2.186 1.508 1.00 82.75 121 VAL A N 1
ATOM 910 C CA . VAL A 1 121 ? 15.687 3.038 2.695 1.00 82.75 121 VAL A CA 1
ATOM 911 C C . VAL A 1 121 ? 14.413 3.804 3.069 1.00 82.75 121 VAL A C 1
ATOM 913 O O . VAL A 1 121 ? 14.067 3.923 4.244 1.00 82.75 121 VAL A O 1
ATOM 916 N N . ILE A 1 122 ? 13.690 4.306 2.067 1.00 81.88 122 ILE A N 1
ATOM 917 C CA . ILE A 1 122 ? 12.460 5.088 2.258 1.00 81.88 122 ILE A CA 1
ATOM 918 C C . ILE A 1 122 ? 11.323 4.197 2.786 1.00 81.88 122 ILE A C 1
ATOM 920 O O . ILE A 1 122 ? 10.555 4.614 3.647 1.00 81.88 122 ILE A O 1
ATOM 924 N N . GLU A 1 123 ? 11.240 2.956 2.317 1.00 82.81 123 GLU A N 1
ATOM 925 C CA . GLU A 1 123 ? 10.285 1.930 2.724 1.00 82.81 123 GLU A CA 1
ATOM 926 C C . GLU A 1 123 ? 10.469 1.608 4.197 1.00 82.81 123 GLU A C 1
ATOM 928 O O . GLU A 1 123 ? 9.494 1.642 4.946 1.00 82.81 123 GLU A O 1
ATOM 933 N N . VAL A 1 124 ? 11.710 1.350 4.621 1.00 87.25 124 VAL A N 1
ATOM 934 C CA . VAL A 1 124 ? 12.021 1.082 6.028 1.00 87.25 124 VAL A CA 1
ATOM 935 C C . VAL A 1 124 ? 11.683 2.298 6.893 1.00 87.25 124 VAL A C 1
ATOM 937 O O . VAL A 1 124 ? 11.032 2.144 7.925 1.00 87.25 124 VAL A O 1
ATOM 940 N N . ALA A 1 125 ? 12.038 3.514 6.464 1.00 88.38 125 ALA A N 1
ATOM 941 C CA . ALA A 1 125 ? 11.728 4.737 7.207 1.00 88.38 125 ALA A CA 1
ATOM 942 C C . ALA A 1 125 ? 10.212 4.956 7.381 1.00 88.38 125 ALA A C 1
ATOM 944 O O . ALA A 1 125 ? 9.738 5.206 8.492 1.00 88.38 125 ALA A O 1
ATOM 945 N N . ILE A 1 126 ? 9.437 4.809 6.303 1.00 83.75 126 ILE A N 1
ATOM 946 C CA . ILE A 1 126 ? 7.973 4.920 6.333 1.00 83.75 126 ILE A CA 1
ATOM 947 C C . ILE A 1 126 ? 7.359 3.804 7.187 1.00 83.75 126 ILE A C 1
ATOM 949 O O . ILE A 1 126 ? 6.440 4.065 7.964 1.00 83.75 126 ILE A O 1
ATOM 953 N N . ALA A 1 127 ? 7.869 2.574 7.084 1.00 86.56 127 ALA A N 1
ATOM 954 C CA . ALA A 1 127 ? 7.393 1.445 7.874 1.00 86.56 127 ALA A CA 1
ATOM 955 C C . ALA A 1 127 ? 7.607 1.672 9.376 1.00 86.56 127 ALA A C 1
ATOM 957 O O . ALA A 1 127 ? 6.686 1.439 10.152 1.00 86.56 127 ALA A O 1
ATOM 958 N N . ILE A 1 128 ? 8.772 2.184 9.790 1.00 92.94 128 ILE A N 1
ATOM 959 C CA . ILE A 1 128 ? 9.053 2.533 11.193 1.00 92.94 128 ILE A CA 1
ATOM 960 C C . ILE A 1 128 ? 8.112 3.648 11.676 1.00 92.94 128 ILE A C 1
ATOM 962 O O . ILE A 1 128 ? 7.562 3.574 12.779 1.00 92.94 128 ILE A O 1
ATOM 966 N N . LEU A 1 129 ? 7.874 4.665 10.846 1.00 91.12 129 LEU A N 1
ATOM 967 C CA . LEU A 1 129 ? 6.978 5.774 11.179 1.00 91.12 129 LEU A CA 1
ATOM 968 C C . LEU A 1 129 ? 5.527 5.296 11.365 1.00 91.12 129 LEU A C 1
ATOM 970 O O . LEU A 1 129 ? 4.877 5.642 12.349 1.00 91.12 129 LEU A O 1
ATOM 974 N N . LEU A 1 130 ? 5.035 4.427 10.484 1.00 88.38 130 LEU A N 1
ATOM 975 C CA . LEU A 1 130 ? 3.712 3.811 10.620 1.00 88.38 130 LEU A CA 1
ATOM 976 C C . LEU A 1 130 ? 3.636 2.826 11.785 1.00 88.38 130 LEU A C 1
ATOM 978 O O . LEU A 1 130 ? 2.615 2.781 12.463 1.00 88.38 130 LEU A O 1
ATOM 982 N N . ALA A 1 13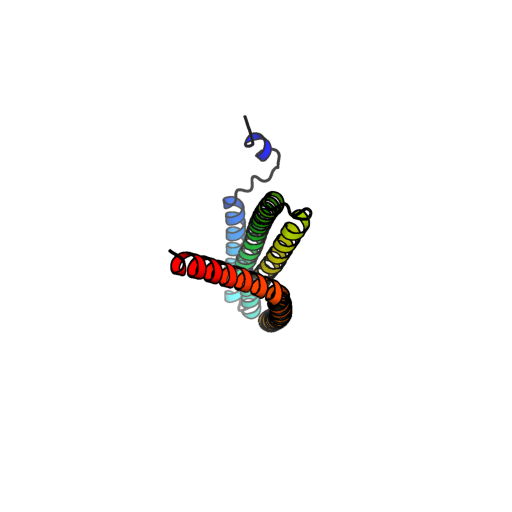1 ? 4.691 2.049 12.032 1.00 91.94 131 ALA A N 1
ATOM 983 C CA . ALA A 1 131 ? 4.741 1.098 13.136 1.00 91.94 131 ALA A CA 1
ATOM 984 C C . ALA A 1 131 ? 4.665 1.819 14.485 1.00 91.94 131 ALA A C 1
ATOM 986 O O . ALA A 1 131 ? 3.893 1.415 15.350 1.00 91.94 131 ALA A O 1
ATOM 987 N N . SER A 1 132 ? 5.404 2.919 14.650 1.00 95.75 132 SER A N 1
ATOM 988 C CA . SER A 1 132 ? 5.357 3.732 15.871 1.00 95.75 132 SER A CA 1
ATOM 989 C C . SER A 1 132 ? 3.997 4.407 16.070 1.00 95.75 132 SER A C 1
ATOM 991 O O . SER A 1 132 ? 3.432 4.325 17.162 1.00 95.75 132 SER A O 1
ATOM 993 N N . ALA A 1 133 ? 3.413 4.992 15.018 1.00 92.50 133 ALA A N 1
ATOM 994 C CA . ALA A 1 133 ? 2.057 5.536 15.072 1.00 92.50 133 ALA A CA 1
ATOM 995 C C . ALA A 1 133 ? 1.019 4.447 15.392 1.00 92.50 133 ALA A C 1
ATOM 997 O O . ALA A 1 133 ? 0.155 4.638 16.246 1.00 92.50 133 ALA A O 1
ATOM 998 N N . GLY A 1 134 ? 1.130 3.281 14.753 1.00 93.00 134 GLY A N 1
ATOM 999 C CA . GLY A 1 134 ? 0.272 2.124 14.992 1.00 93.00 134 GLY A CA 1
ATOM 1000 C C . GLY A 1 134 ? 0.361 1.625 16.431 1.00 93.00 134 GLY A C 1
ATOM 1001 O O . GLY A 1 134 ? -0.668 1.350 17.042 1.00 93.00 134 GLY A O 1
ATOM 1002 N N . LEU A 1 135 ? 1.567 1.587 17.004 1.00 95.62 135 LEU A N 1
ATOM 1003 C CA . LEU A 1 135 ? 1.788 1.242 18.406 1.00 95.62 135 LEU A CA 1
ATOM 1004 C C . LEU A 1 135 ? 1.122 2.259 19.344 1.00 95.62 135 LEU A C 1
ATOM 1006 O O . LEU A 1 135 ? 0.448 1.870 20.296 1.00 95.62 135 LEU A O 1
ATOM 1010 N N . ALA A 1 136 ? 1.255 3.557 19.055 1.00 95.25 136 ALA A N 1
ATOM 1011 C CA . ALA A 1 136 ? 0.616 4.616 19.832 1.00 95.25 136 ALA A CA 1
ATOM 1012 C C . ALA A 1 136 ? -0.917 4.493 19.808 1.00 95.25 136 ALA A C 1
ATOM 1014 O O . ALA A 1 136 ? -1.557 4.543 20.860 1.00 95.25 136 ALA A O 1
ATOM 1015 N N . PHE A 1 137 ? -1.507 4.257 18.631 1.00 92.38 137 PHE A N 1
ATOM 1016 C CA . PHE A 1 137 ? -2.941 3.993 18.510 1.00 92.38 137 PHE A CA 1
ATOM 1017 C C . PHE A 1 137 ? -3.351 2.714 19.242 1.00 92.38 137 PHE A C 1
ATOM 1019 O O . PHE A 1 137 ? -4.344 2.729 19.964 1.00 92.38 137 PHE A O 1
ATOM 1026 N N . ALA A 1 138 ? -2.590 1.626 19.112 1.00 93.69 138 ALA A N 1
ATOM 1027 C CA . ALA A 1 138 ? -2.882 0.367 19.790 1.00 93.69 138 ALA A CA 1
ATOM 1028 C C . ALA A 1 138 ? -2.909 0.531 21.318 1.00 93.69 138 ALA A C 1
ATOM 1030 O O . ALA A 1 138 ? -3.828 0.036 21.967 1.00 93.69 138 ALA A O 1
ATOM 1031 N N . LEU A 1 139 ? -1.957 1.277 21.889 1.00 95.44 139 LEU A N 1
ATOM 1032 C CA . LEU A 1 139 ? -1.935 1.588 23.319 1.00 95.44 139 LEU A CA 1
ATOM 1033 C C . LEU A 1 139 ? -3.098 2.499 23.727 1.00 95.44 139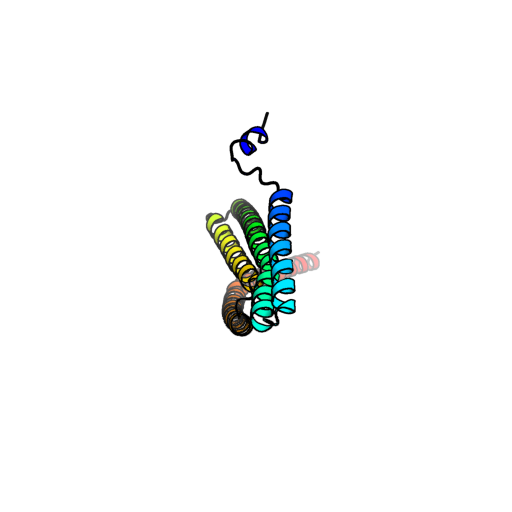 LEU A C 1
ATOM 1035 O O . LEU A 1 139 ? -3.757 2.227 24.728 1.00 95.44 139 LEU A O 1
ATOM 1039 N N . ALA A 1 140 ? -3.394 3.543 22.946 1.00 94.25 140 ALA A N 1
ATOM 1040 C CA . ALA A 1 140 ? -4.504 4.453 23.225 1.00 94.25 140 ALA A CA 1
ATOM 1041 C C . ALA A 1 140 ? -5.862 3.730 23.217 1.00 94.25 140 ALA A C 1
ATOM 1043 O O . ALA A 1 140 ? -6.659 3.897 24.139 1.00 94.25 140 ALA A O 1
ATOM 1044 N N . PHE A 1 141 ? -6.108 2.881 22.214 1.00 90.12 141 PHE A N 1
ATOM 1045 C CA . PHE A 1 141 ? -7.314 2.054 22.144 1.00 90.12 141 PHE A CA 1
ATOM 1046 C C . PHE A 1 141 ? -7.336 0.974 23.230 1.00 90.12 141 PHE A C 1
ATOM 1048 O O . PHE A 1 141 ? -8.372 0.771 23.858 1.00 90.12 141 PHE A O 1
ATOM 1055 N N . GLY A 1 142 ? -6.208 0.306 23.492 1.00 92.25 142 GLY A N 1
ATOM 1056 C CA . GLY A 1 142 ? -6.107 -0.730 24.522 1.00 92.25 142 GLY A CA 1
ATOM 1057 C C . GLY A 1 142 ? -6.421 -0.197 25.920 1.00 92.25 142 GLY A C 1
ATOM 1058 O O . GLY A 1 142 ? -7.224 -0.786 26.642 1.00 92.25 142 GLY A O 1
ATOM 1059 N N . LEU A 1 143 ? -5.853 0.957 26.281 1.00 93.06 143 LEU A N 1
ATOM 1060 C CA . LEU A 1 143 ? -6.147 1.629 27.546 1.00 93.06 143 LEU A CA 1
ATOM 1061 C C . LEU A 1 143 ? -7.573 2.202 27.565 1.00 93.06 143 LEU A C 1
ATOM 1063 O O . LEU A 1 143 ? -8.275 2.041 28.560 1.00 93.06 143 LEU A O 1
ATOM 1067 N N . GLY A 1 144 ? -8.037 2.803 26.463 1.00 89.88 144 GLY A N 1
ATOM 1068 C CA . GLY A 1 144 ? -9.373 3.401 26.366 1.00 89.88 144 GLY A CA 1
ATOM 1069 C C . GLY A 1 144 ? -10.529 2.395 26.446 1.00 89.88 144 GLY A C 1
ATOM 1070 O O . GLY A 1 144 ? -11.570 2.695 27.027 1.00 89.88 144 GLY A O 1
ATOM 1071 N N . CYS A 1 145 ? -10.359 1.182 25.914 1.00 88.88 145 CYS A N 1
ATOM 1072 C CA . CYS A 1 145 ? -11.377 0.128 25.976 1.00 88.88 145 CYS A CA 1
ATOM 1073 C C . CYS A 1 145 ? -11.342 -0.694 27.277 1.00 88.88 145 CYS A C 1
ATOM 1075 O O . CYS A 1 145 ? -12.295 -1.430 27.544 1.00 88.88 145 CYS A O 1
ATOM 1077 N N . SER A 1 146 ? -10.290 -0.564 28.095 1.00 90.12 146 SER A N 1
ATOM 1078 C CA . SER A 1 146 ? -10.100 -1.343 29.329 1.00 90.12 146 SER A CA 1
ATOM 1079 C C . SER A 1 146 ? -11.271 -1.196 30.310 1.00 90.12 146 SER A C 1
ATOM 1081 O O . SER A 1 146 ? -11.763 -2.184 30.856 1.00 90.12 146 SER A O 1
ATOM 1083 N N . GLU A 1 147 ? -11.802 0.020 30.472 1.00 86.62 147 GLU A N 1
ATOM 1084 C CA . GLU A 1 147 ? -12.899 0.276 31.414 1.00 86.62 147 GLU A CA 1
ATOM 1085 C C . GLU A 1 147 ? -14.226 -0.366 30.968 1.00 86.62 147 GLU A C 1
ATOM 1087 O O . GLU A 1 147 ? -14.978 -0.902 31.785 1.00 86.62 147 GLU A O 1
ATOM 1092 N N . ILE A 1 148 ? -14.498 -0.367 29.659 1.00 87.94 148 ILE A N 1
ATOM 1093 C CA . ILE A 1 148 ? -15.698 -0.979 29.063 1.00 87.94 148 ILE A CA 1
ATOM 1094 C C . ILE A 1 148 ? -15.618 -2.508 29.162 1.00 87.94 148 ILE A C 1
ATOM 1096 O O . ILE A 1 148 ? -16.603 -3.169 29.510 1.00 87.94 148 ILE A O 1
ATOM 1100 N N . ALA A 1 149 ? -14.435 -3.070 28.896 1.00 87.12 149 ALA A N 1
ATOM 1101 C CA . ALA A 1 149 ? -14.176 -4.498 29.047 1.00 87.12 149 ALA A CA 1
ATOM 1102 C C . ALA A 1 149 ? -14.327 -4.941 30.509 1.00 87.12 149 ALA A C 1
ATOM 1104 O O . ALA A 1 149 ? -14.970 -5.956 30.777 1.00 87.12 149 ALA A O 1
ATOM 1105 N N . GLY A 1 150 ? -13.816 -4.144 31.454 1.00 91.00 150 GLY A N 1
ATOM 1106 C CA . GLY A 1 150 ? -13.971 -4.387 32.885 1.00 91.00 150 GLY A CA 1
ATOM 1107 C C . GLY A 1 150 ? -15.440 -4.469 33.292 1.00 91.00 150 GLY A C 1
ATOM 1108 O O . GLY A 1 150 ? -15.868 -5.488 33.832 1.00 91.00 150 GLY A O 1
ATOM 1109 N N . LYS A 1 151 ? -16.241 -3.442 32.974 1.00 90.69 151 LYS A N 1
ATOM 1110 C CA . LYS A 1 151 ? -17.675 -3.400 33.325 1.00 90.69 151 LYS A CA 1
ATOM 1111 C C . LYS A 1 151 ? -18.454 -4.598 32.773 1.00 90.69 151 LYS A C 1
ATOM 1113 O O . LYS A 1 151 ? -19.190 -5.227 33.524 1.00 90.69 151 LYS A O 1
ATOM 1118 N N . SER A 1 152 ? -18.206 -4.977 31.518 1.00 88.50 152 SER A N 1
ATOM 1119 C CA . SER A 1 152 ? -18.867 -6.128 30.877 1.00 88.50 152 SER A CA 1
ATOM 1120 C C . SER A 1 152 ? -18.564 -7.464 31.576 1.00 88.50 152 SER A C 1
ATOM 1122 O O . SER A 1 152 ? -19.396 -8.372 31.593 1.00 88.50 152 SER A O 1
ATOM 1124 N N . ILE A 1 153 ? -17.365 -7.603 32.154 1.00 88.81 153 ILE A N 1
ATOM 1125 C CA . ILE A 1 153 ? -16.966 -8.791 32.919 1.00 88.81 153 ILE A CA 1
ATOM 1126 C C . ILE A 1 153 ? -17.614 -8.781 34.307 1.00 88.81 153 ILE A C 1
ATOM 1128 O O . ILE A 1 153 ? -18.134 -9.813 34.731 1.00 88.81 153 ILE A O 1
ATOM 1132 N N . TYR A 1 154 ? -17.623 -7.637 35.000 1.00 87.81 154 TYR A N 1
ATOM 1133 C CA . TYR A 1 154 ? -18.273 -7.514 36.311 1.00 87.81 154 TYR A CA 1
ATOM 1134 C C . TYR A 1 154 ? -19.768 -7.854 36.242 1.00 87.81 154 TYR A C 1
ATOM 1136 O O . TYR A 1 154 ? -20.238 -8.640 37.061 1.00 87.81 154 TYR A O 1
ATOM 1144 N N . GLU A 1 155 ? -20.478 -7.361 35.225 1.00 88.62 155 GLU A N 1
ATOM 1145 C CA . GLU A 1 155 ? -21.906 -7.643 35.011 1.00 88.62 155 GLU A CA 1
ATOM 1146 C C . GLU A 1 155 ? -22.178 -9.145 34.817 1.00 88.62 155 GLU A C 1
ATOM 1148 O O . GLU A 1 155 ? -23.029 -9.724 35.494 1.00 88.62 155 GLU A O 1
ATOM 1153 N N . LYS A 1 156 ? -21.385 -9.820 33.969 1.00 85.69 156 LYS A N 1
ATOM 1154 C CA . LYS A 1 156 ? -21.489 -11.278 33.774 1.00 85.69 156 LYS A CA 1
ATOM 1155 C C . LYS A 1 156 ? -21.195 -12.066 35.048 1.00 85.69 156 LYS A C 1
ATOM 1157 O O . LYS A 1 156 ? -21.850 -13.074 35.307 1.00 85.69 156 LYS A O 1
ATOM 1162 N N . ILE A 1 157 ? -20.201 -11.651 35.835 1.00 87.75 157 ILE A N 1
ATOM 1163 C CA . ILE A 1 157 ? -19.865 -12.320 37.100 1.00 87.75 157 ILE A CA 1
ATOM 1164 C C . ILE A 1 157 ? -21.013 -12.168 38.105 1.00 87.75 157 ILE A C 1
ATOM 1166 O O . ILE A 1 157 ? -21.324 -13.115 38.831 1.00 87.75 157 ILE A O 1
ATOM 1170 N N . GLU A 1 158 ? -21.665 -11.008 38.137 1.00 85.00 158 GLU A N 1
ATOM 1171 C CA . GLU A 1 158 ? -22.775 -10.734 39.044 1.00 85.00 158 GLU A CA 1
ATOM 1172 C C . GLU A 1 158 ? -24.039 -11.526 38.673 1.00 85.00 158 GLU A C 1
ATOM 1174 O O . GLU A 1 158 ? -24.661 -12.120 39.558 1.00 85.00 158 GLU A O 1
ATOM 1179 N N . GLU A 1 159 ? -24.357 -11.662 37.380 1.00 81.88 159 GLU A N 1
ATOM 1180 C CA . GLU A 1 159 ? -25.427 -12.549 36.893 1.00 81.88 159 GLU A CA 1
ATOM 1181 C C . GLU A 1 159 ? -25.185 -14.018 37.269 1.00 81.88 159 GLU A C 1
ATOM 1183 O O . GLU A 1 159 ? -26.075 -14.677 37.812 1.00 81.88 159 GLU A O 1
ATOM 1188 N N . ILE A 1 160 ? -23.962 -14.522 37.062 1.00 83.75 160 ILE A N 1
ATOM 1189 C CA . ILE A 1 160 ? -23.593 -15.903 37.415 1.00 83.75 160 ILE A CA 1
ATOM 1190 C C . ILE A 1 160 ? -23.724 -16.134 38.927 1.00 83.75 160 ILE A C 1
ATOM 1192 O O . ILE A 1 160 ? -24.175 -17.194 39.370 1.00 83.75 160 ILE A O 1
ATOM 1196 N N . LYS A 1 161 ? -23.356 -15.140 39.744 1.00 81.75 161 LYS A N 1
ATOM 1197 C CA . LYS A 1 161 ? -23.475 -15.216 41.206 1.00 81.75 161 LYS A CA 1
ATOM 1198 C C . LYS A 1 161 ? -24.939 -15.212 41.660 1.00 81.75 161 LYS A C 1
ATOM 1200 O O . LYS A 1 161 ? -25.272 -15.898 42.627 1.00 81.75 161 LYS A O 1
ATOM 1205 N N . LYS A 1 162 ? -25.811 -14.484 40.955 1.00 78.06 162 LYS A N 1
ATOM 1206 C CA . LYS A 1 162 ? -27.257 -14.415 41.219 1.00 78.06 162 LYS A CA 1
ATOM 1207 C C . LYS A 1 162 ? -27.967 -15.731 40.888 1.00 78.06 162 LYS A C 1
ATOM 1209 O O . LYS A 1 162 ? -28.779 -16.192 41.687 1.00 78.06 162 LYS A O 1
ATOM 1214 N N . ASP A 1 163 ? -27.608 -16.366 39.772 1.00 78.25 163 ASP A N 1
ATOM 1215 C CA . ASP A 1 163 ? -28.187 -17.649 39.346 1.00 78.25 163 ASP A CA 1
ATOM 1216 C C . ASP A 1 163 ? -27.770 -18.814 40.266 1.00 78.25 163 ASP A C 1
ATOM 1218 O O . ASP A 1 163 ? -28.578 -19.679 40.614 1.00 78.25 163 ASP A O 1
ATOM 1222 N N . LYS A 1 164 ? -26.529 -18.791 40.776 1.00 74.75 164 LYS A N 1
ATOM 1223 C CA . LYS A 1 164 ? -26.067 -19.758 41.790 1.00 74.75 164 LYS A CA 1
ATOM 1224 C C . LYS A 1 164 ? -26.834 -19.645 43.111 1.00 74.75 164 LYS A C 1
ATOM 1226 O O . LYS A 1 164 ? -27.261 -20.658 43.653 1.00 74.75 164 LYS A O 1
ATOM 1231 N N . ASN A 1 165 ? -27.059 -18.422 43.597 1.00 71.81 165 ASN A N 1
ATOM 1232 C CA . ASN A 1 165 ? -27.768 -18.172 44.860 1.00 71.81 165 ASN A CA 1
ATOM 1233 C C . ASN A 1 165 ? -29.269 -18.528 44.775 1.00 71.81 165 ASN A C 1
ATOM 1235 O O . ASN A 1 165 ? -29.894 -18.837 45.785 1.00 71.81 165 ASN A O 1
ATOM 1239 N N . TYR A 1 166 ? -29.855 -18.510 43.570 1.00 64.56 166 TYR A N 1
ATOM 1240 C CA . TYR A 1 166 ? -31.236 -18.948 43.340 1.00 64.56 166 TYR A CA 1
ATOM 1241 C C . TYR A 1 166 ? -31.390 -20.478 43.408 1.00 64.56 166 TYR A C 1
ATOM 1243 O O . TYR A 1 166 ? -32.400 -20.968 43.910 1.00 64.56 166 TYR A O 1
ATOM 1251 N N . LYS A 1 167 ? -30.384 -21.240 42.955 1.00 62.50 167 LYS A N 1
ATOM 1252 C CA . LYS A 1 167 ? -30.396 -22.715 43.001 1.00 62.50 167 LYS A CA 1
ATOM 1253 C C . LYS A 1 167 ? -30.126 -23.308 44.386 1.00 62.50 167 LYS A C 1
ATOM 1255 O O . LYS A 1 167 ? -30.549 -24.425 44.626 1.00 62.50 167 LYS A O 1
ATOM 1260 N N . GLU A 1 168 ? -29.471 -22.582 45.289 1.00 61.06 168 GLU A N 1
ATOM 1261 C CA . GLU A 1 168 ? -29.211 -23.036 46.671 1.00 61.06 168 GLU A CA 1
ATOM 1262 C C . GLU A 1 168 ? -30.405 -22.859 47.627 1.00 61.06 168 GLU A C 1
ATOM 1264 O O . GLU A 1 168 ? -30.379 -23.372 48.742 1.00 61.06 168 GLU A O 1
ATOM 1269 N N . ARG A 1 169 ? -31.451 -22.122 47.222 1.00 60.12 169 ARG A N 1
ATOM 1270 C CA . ARG A 1 169 ? -32.647 -21.859 48.050 1.00 60.12 169 ARG A CA 1
ATOM 1271 C C . ARG A 1 169 ? -33.868 -22.723 47.697 1.00 60.12 169 ARG A C 1
ATOM 1273 O O . ARG A 1 169 ? -34.936 -22.491 48.263 1.00 60.12 169 ARG A O 1
ATOM 1280 N N . ARG A 1 170 ? -33.738 -23.670 46.765 1.00 52.78 170 ARG A N 1
ATOM 1281 C CA . ARG A 1 170 ? -34.745 -24.696 46.444 1.00 52.78 170 ARG A CA 1
ATOM 1282 C C . ARG A 1 170 ? -34.208 -26.071 46.799 1.00 52.78 170 ARG A C 1
ATOM 1284 O O . ARG A 1 170 ? -35.050 -26.912 47.173 1.00 52.78 170 ARG A O 1
#

Mean predicted aligned error: 11.72 Å

Foldseek 3Di:
DDDPVVVVVPPPPCPPVVVVVVLVVVLVVLLVVLVVCVVVVVPVVSVVSVVVSVLSVLLVVLVVLLVVLLVVLVVQLVVQLVVCVVVVNPPSNVVSVVSSVVSNVVSNLVSVVSNPPVCPVVNVVVVVVVVVVVVVVCVVVVVVCVVVVVVVVVVVVVVVVVVVVVVVVD

Radius of gyration: 27.53 Å; Cα contacts (8 Å, |Δi|>4): 83; chains: 1; bounding box: 63×34×79 Å

Secondary structure (DSSP, 8-state):
--SHHHHGGG-----HHHHHHHHHHHHHHHHHHHHHHHHTT-HHHHHHHHHHHHHHHHHHHHHHHHHHHHHHHHHHHHHHHHHHHHTT-TTHHHHHHHHHHHHHHHHHHHHHHHT-SSHHHHHHHHHHHHHHHHHHHHHHHHHHHHHHHHHHHHHHHHHHHHHHHHHTT-